Protein AF-A0A7J9DWY0-F1 (afdb_monomer_lite)

pLDDT: mean 72.36, std 13.78, range [49.56, 94.06]

Structure (mmCIF, N/CA/C/O backbone):
data_AF-A0A7J9DWY0-F1
#
_entry.id   AF-A0A7J9DWY0-F1
#
loop_
_atom_site.group_PDB
_atom_site.id
_atom_site.type_symbol
_atom_site.label_atom_id
_atom_site.label_alt_id
_atom_site.label_comp_id
_atom_site.label_asym_id
_atom_site.label_entity_id
_atom_site.label_seq_id
_atom_site.pdbx_PDB_ins_code
_atom_site.Cartn_x
_atom_site.Cartn_y
_atom_site.Cartn_z
_atom_site.occupancy
_atom_site.B_iso_or_equiv
_atom_site.auth_seq_id
_atom_site.auth_comp_id
_atom_site.auth_asym_id
_atom_site.auth_atom_id
_atom_site.pdbx_PDB_model_num
ATOM 1 N N . MET A 1 1 ? -12.719 13.069 16.436 1.00 54.47 1 MET A N 1
ATOM 2 C CA . MET A 1 1 ? -13.058 12.550 15.093 1.00 54.47 1 MET A CA 1
ATOM 3 C C . MET A 1 1 ? -11.903 12.898 14.176 1.00 54.47 1 MET A C 1
ATOM 5 O O . MET A 1 1 ? -11.636 14.086 14.004 1.00 54.47 1 MET A O 1
ATOM 9 N N . THR A 1 2 ? -11.134 11.905 13.731 1.00 70.19 2 THR A N 1
ATOM 10 C CA . THR A 1 2 ? -9.928 12.164 12.927 1.00 70.19 2 THR A CA 1
ATOM 11 C C . THR A 1 2 ? -10.327 12.617 11.520 1.00 70.19 2 THR A C 1
ATOM 13 O O . THR A 1 2 ? -11.442 12.337 11.080 1.00 70.19 2 THR A O 1
ATOM 16 N N . ASN A 1 3 ? -9.455 13.340 10.811 1.00 71.06 3 ASN A N 1
ATOM 17 C CA . ASN A 1 3 ? -9.752 13.79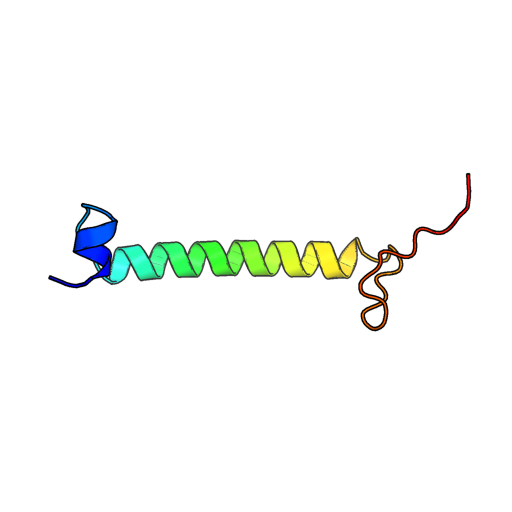9 9.444 1.00 71.06 3 ASN A CA 1
ATOM 18 C C . ASN A 1 3 ? -10.087 12.622 8.510 1.00 71.06 3 ASN A C 1
ATOM 20 O O . ASN A 1 3 ? -10.975 12.735 7.674 1.00 71.06 3 ASN A O 1
ATOM 24 N N . PHE A 1 4 ? -9.477 11.458 8.749 1.00 67.38 4 PHE A N 1
ATOM 25 C CA . PHE A 1 4 ? -9.739 10.229 8.005 1.00 67.38 4 PHE A CA 1
ATOM 26 C C . PHE A 1 4 ? -11.180 9.718 8.166 1.00 67.38 4 PHE A C 1
ATOM 28 O O . PHE A 1 4 ? -11.802 9.304 7.189 1.00 67.38 4 PHE A O 1
ATOM 35 N N . ASP A 1 5 ? -11.741 9.787 9.379 1.00 67.06 5 ASP A N 1
ATOM 36 C CA . ASP A 1 5 ? -13.129 9.374 9.642 1.00 67.06 5 ASP A CA 1
ATOM 37 C C . ASP A 1 5 ? -14.135 10.308 8.951 1.00 67.06 5 ASP A C 1
ATOM 39 O O . ASP A 1 5 ? -15.208 9.871 8.534 1.00 67.06 5 ASP A O 1
ATOM 43 N N . LYS A 1 6 ? -13.781 11.597 8.820 1.00 69.19 6 LYS A N 1
ATOM 44 C CA . LYS A 1 6 ? -14.599 12.601 8.125 1.00 69.19 6 LYS A CA 1
ATOM 45 C C . LYS A 1 6 ? -14.602 12.381 6.611 1.00 69.19 6 LYS A C 1
ATOM 47 O O . LYS A 1 6 ? -15.646 12.524 5.989 1.00 69.19 6 LYS A O 1
ATOM 52 N N . GLU A 1 7 ? -13.461 12.007 6.037 1.00 74.50 7 GLU A N 1
ATOM 53 C CA . GLU A 1 7 ? -13.316 11.764 4.595 1.00 74.50 7 GLU A CA 1
ATOM 54 C C . GLU A 1 7 ? -13.904 10.420 4.153 1.00 74.50 7 GLU A C 1
ATOM 56 O O . GLU A 1 7 ? -14.497 10.320 3.083 1.00 74.50 7 GLU A O 1
ATOM 61 N N . THR A 1 8 ? -13.768 9.372 4.971 1.00 70.81 8 THR A N 1
ATOM 62 C CA . THR A 1 8 ? -14.241 8.025 4.603 1.00 70.81 8 THR A CA 1
ATOM 63 C C . THR A 1 8 ? -15.680 7.731 5.026 1.00 70.81 8 THR A C 1
ATOM 65 O O . THR A 1 8 ? -16.206 6.678 4.656 1.00 70.81 8 THR A O 1
ATOM 68 N N . ILE A 1 9 ? -16.316 8.629 5.799 1.00 68.81 9 ILE A N 1
ATOM 69 C CA . ILE A 1 9 ? -17.661 8.461 6.394 1.00 68.81 9 ILE A CA 1
ATOM 70 C C . ILE A 1 9 ? -17.788 7.080 7.076 1.00 68.81 9 ILE A C 1
ATOM 72 O O . ILE A 1 9 ? -18.837 6.438 7.107 1.00 68.81 9 ILE A O 1
ATOM 76 N N . LYS A 1 10 ? -16.667 6.563 7.584 1.00 67.81 10 LYS A N 1
ATOM 77 C CA . LYS A 1 10 ? -16.546 5.250 8.213 1.00 67.81 10 LYS A CA 1
ATOM 78 C C . LYS A 1 10 ? -15.525 5.358 9.326 1.00 67.81 10 LYS A C 1
ATOM 80 O O . LYS A 1 10 ? -14.369 5.681 9.085 1.00 67.81 10 LYS A O 1
ATOM 85 N N . ALA A 1 11 ? -15.955 5.029 10.539 1.00 72.00 11 ALA A N 1
ATOM 86 C CA . ALA A 1 11 ? -15.062 4.914 11.679 1.00 72.00 11 ALA A CA 1
ATOM 87 C C . ALA A 1 11 ? -14.286 3.595 11.568 1.00 72.00 11 ALA A C 1
ATOM 89 O O . ALA A 1 11 ? -14.785 2.532 11.946 1.00 72.00 11 ALA A O 1
ATOM 90 N N . TYR A 1 12 ? -13.079 3.649 11.007 1.00 74.75 12 TYR A N 1
ATOM 91 C CA . TYR A 1 12 ? -12.183 2.499 11.019 1.00 74.75 12 TYR A CA 1
ATOM 92 C C . TYR A 1 12 ? -11.433 2.451 12.348 1.00 74.75 12 TYR A C 1
ATOM 94 O O . TYR A 1 12 ? -10.776 3.411 12.744 1.00 74.75 12 TYR A O 1
ATOM 102 N N . SER A 1 13 ? -11.468 1.306 13.029 1.00 83.19 13 SER A N 1
ATOM 103 C CA . SER A 1 13 ? -10.602 1.117 14.192 1.00 83.19 13 SER A CA 1
ATOM 104 C C . SER A 1 13 ? -9.139 1.017 13.756 1.00 83.19 13 SER A C 1
ATOM 106 O O . SER A 1 13 ? -8.820 0.521 12.669 1.00 83.19 13 SER A O 1
ATOM 108 N N . GLN A 1 14 ? -8.218 1.410 14.638 1.00 83.62 14 GLN A N 1
ATOM 109 C CA . GLN A 1 14 ? -6.776 1.292 14.394 1.00 83.62 14 GLN A CA 1
ATOM 110 C C . GLN A 1 14 ? -6.374 -0.134 13.971 1.00 83.62 14 GLN A C 1
ATOM 112 O O . GLN A 1 14 ? -5.507 -0.317 13.116 1.00 83.62 14 GLN A O 1
ATOM 117 N N . ARG A 1 15 ? -7.050 -1.156 14.516 1.00 88.06 15 ARG A N 1
ATOM 118 C CA . ARG A 1 15 ? -6.836 -2.565 14.161 1.00 88.06 15 ARG A CA 1
ATOM 119 C C . ARG A 1 15 ? -7.252 -2.876 12.720 1.00 88.06 15 ARG A C 1
ATOM 121 O O . ARG A 1 15 ? -6.546 -3.614 12.041 1.00 88.06 15 ARG A O 1
ATOM 128 N N . GLN A 1 16 ? -8.353 -2.305 12.231 1.00 87.19 16 GLN A N 1
ATOM 129 C CA . GLN A 1 16 ? -8.791 -2.486 10.842 1.00 87.19 16 GLN A CA 1
ATOM 130 C C . GLN A 1 16 ? -7.812 -1.845 9.852 1.00 87.19 16 GLN A C 1
ATOM 132 O O . GLN A 1 16 ? -7.466 -2.470 8.849 1.00 87.19 16 GLN A O 1
ATOM 137 N N . LEU A 1 17 ? -7.315 -0.643 10.158 1.00 87.06 17 LEU A N 1
ATOM 138 C CA . LEU A 1 17 ? -6.299 0.027 9.338 1.00 87.06 17 LEU A CA 1
ATOM 139 C C . LEU A 1 17 ? -4.987 -0.760 9.320 1.00 87.06 17 LEU A C 1
ATOM 141 O O . LEU A 1 17 ? -4.426 -0.993 8.251 1.00 87.06 17 LEU A O 1
ATOM 145 N N . LYS A 1 18 ? -4.540 -1.244 10.485 1.00 89.88 18 LYS A N 1
ATOM 146 C CA . LYS A 1 18 ? -3.344 -2.087 10.593 1.00 89.88 18 LYS A CA 1
ATOM 147 C C . LYS A 1 18 ? -3.476 -3.365 9.761 1.00 89.88 18 LYS A C 1
ATOM 149 O O . LYS A 1 18 ? -2.576 -3.676 8.990 1.00 89.88 18 LYS A O 1
ATOM 154 N N . ASN A 1 19 ? -4.615 -4.053 9.850 1.00 91.50 19 ASN A N 1
ATOM 155 C CA . ASN A 1 19 ? -4.856 -5.272 9.077 1.00 91.50 19 ASN A CA 1
ATOM 156 C C . ASN A 1 19 ? -4.818 -5.015 7.561 1.00 91.50 19 ASN A C 1
ATOM 158 O O . ASN A 1 19 ? -4.204 -5.789 6.828 1.00 91.50 19 ASN A O 1
ATOM 162 N N . ARG A 1 20 ? -5.431 -3.921 7.084 1.00 89.31 20 ARG A N 1
ATOM 163 C CA . ARG A 1 20 ? -5.378 -3.549 5.658 1.00 89.31 20 ARG A CA 1
ATOM 164 C C . ARG A 1 20 ? -3.964 -3.193 5.208 1.00 89.31 20 ARG A C 1
ATOM 166 O O . ARG A 1 20 ? -3.539 -3.622 4.141 1.00 89.31 20 ARG A O 1
ATOM 173 N N . TRP A 1 21 ? -3.226 -2.459 6.033 1.00 90.00 21 TRP A N 1
ATOM 174 C CA . TRP A 1 21 ? -1.835 -2.107 5.762 1.00 90.00 21 TRP A CA 1
ATOM 175 C C . TRP A 1 21 ? -0.923 -3.337 5.682 1.00 90.00 21 TRP A C 1
ATOM 177 O O . TRP A 1 21 ? -0.092 -3.441 4.781 1.00 90.00 21 TRP A O 1
ATOM 187 N N . ASP A 1 22 ? -1.101 -4.298 6.587 1.00 94.06 22 ASP A N 1
ATOM 188 C CA . ASP A 1 22 ? -0.314 -5.530 6.594 1.00 94.06 22 ASP A CA 1
ATOM 189 C C . ASP A 1 22 ? -0.655 -6.440 5.399 1.00 94.06 22 ASP A C 1
ATOM 191 O O . ASP A 1 22 ? 0.246 -7.075 4.844 1.00 94.06 22 ASP A O 1
ATOM 195 N N . ALA A 1 23 ? -1.914 -6.464 4.944 1.00 93.38 23 ALA A N 1
ATOM 196 C CA . ALA A 1 23 ? -2.300 -7.129 3.696 1.00 93.38 23 ALA A CA 1
ATOM 197 C C . ALA A 1 23 ? -1.636 -6.465 2.477 1.00 93.38 23 ALA A C 1
ATOM 199 O O . ALA A 1 23 ? -0.958 -7.140 1.701 1.00 93.38 23 ALA A O 1
ATOM 200 N N . PHE A 1 24 ? -1.714 -5.135 2.380 1.00 92.69 24 PHE A N 1
ATOM 201 C CA . PHE A 1 24 ? -1.097 -4.374 1.293 1.00 92.69 24 PHE A CA 1
ATOM 202 C C . PHE A 1 24 ? 0.424 -4.563 1.240 1.00 92.69 24 PHE A C 1
ATOM 204 O O . PHE A 1 24 ? 1.003 -4.725 0.172 1.00 92.69 24 PHE A O 1
ATOM 211 N N . LYS A 1 25 ? 1.099 -4.630 2.393 1.00 92.81 25 LYS A N 1
ATOM 212 C CA . LYS A 1 25 ? 2.536 -4.938 2.456 1.00 92.81 25 LYS A CA 1
ATOM 213 C C . LYS A 1 25 ? 2.884 -6.308 1.879 1.00 92.81 25 LYS A C 1
ATOM 215 O O . LYS A 1 25 ? 3.940 -6.449 1.256 1.00 92.81 25 LYS A O 1
ATOM 220 N N . LYS A 1 26 ? 2.046 -7.324 2.107 1.00 92.38 26 LYS A N 1
ATOM 221 C CA . LYS A 1 26 ? 2.262 -8.668 1.546 1.00 92.38 26 LYS A CA 1
ATOM 222 C C . LYS A 1 26 ? 2.140 -8.638 0.026 1.00 92.38 26 LYS A C 1
ATOM 224 O O . LYS A 1 26 ? 3.030 -9.147 -0.654 1.00 92.38 26 LYS A O 1
ATOM 229 N N . GLU A 1 27 ? 1.104 -7.981 -0.485 1.00 90.50 27 GLU A N 1
ATOM 230 C CA . GLU A 1 27 ? 0.897 -7.791 -1.924 1.00 90.50 27 GLU A CA 1
ATOM 231 C C . GLU A 1 27 ? 2.021 -6.964 -2.554 1.00 90.50 27 GLU A C 1
ATOM 233 O O . GLU A 1 27 ? 2.577 -7.363 -3.571 1.00 90.50 27 GLU A O 1
ATOM 238 N N . TRP A 1 28 ? 2.466 -5.887 -1.902 1.00 89.12 28 TRP A N 1
ATOM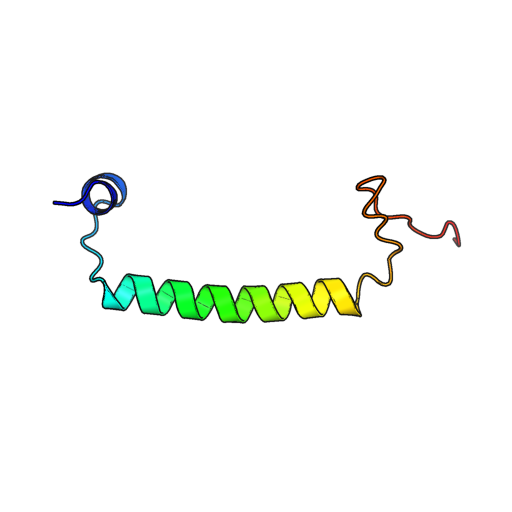 239 C CA . TRP A 1 28 ? 3.604 -5.082 -2.348 1.00 89.12 28 TRP A CA 1
ATOM 240 C C . TRP A 1 28 ? 4.902 -5.889 -2.414 1.00 89.12 28 TRP A C 1
ATOM 242 O O . TRP A 1 28 ? 5.682 -5.752 -3.354 1.00 89.12 28 TRP A O 1
ATOM 252 N N . LYS A 1 29 ? 5.152 -6.768 -1.437 1.00 88.56 29 LYS A N 1
ATOM 253 C CA . LYS A 1 29 ? 6.324 -7.652 -1.452 1.00 88.56 29 LYS A CA 1
ATOM 254 C C . LYS A 1 29 ? 6.248 -8.662 -2.601 1.00 88.56 29 LYS A C 1
ATOM 256 O O . LYS A 1 29 ? 7.274 -8.925 -3.231 1.00 88.56 29 LYS A O 1
ATOM 261 N N . ALA A 1 30 ? 5.060 -9.197 -2.886 1.00 86.56 30 ALA A N 1
ATOM 262 C CA . ALA A 1 30 ? 4.829 -10.071 -4.035 1.00 86.56 30 ALA A CA 1
ATOM 263 C C . ALA A 1 30 ? 5.033 -9.315 -5.356 1.00 86.56 30 ALA A C 1
ATOM 265 O O . ALA A 1 30 ? 5.804 -9.769 -6.197 1.00 86.56 30 ALA A O 1
ATOM 266 N N . TRP A 1 31 ? 4.458 -8.118 -5.487 1.00 84.06 31 TRP A N 1
ATOM 267 C CA . TRP A 1 31 ? 4.645 -7.236 -6.638 1.00 84.06 31 TRP A CA 1
ATOM 268 C C . TRP A 1 31 ? 6.114 -6.867 -6.845 1.00 84.06 31 TRP A C 1
ATOM 270 O O . TRP A 1 31 ? 6.619 -6.981 -7.955 1.00 84.06 31 TRP A O 1
ATOM 280 N N . LYS A 1 32 ? 6.844 -6.510 -5.782 1.00 82.25 32 LYS A N 1
ATOM 281 C CA .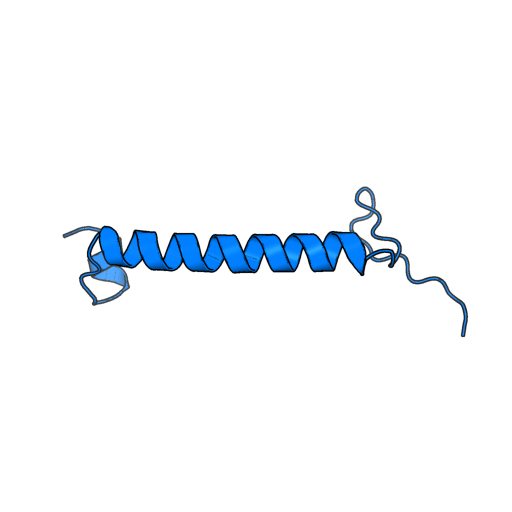 LYS A 1 32 ? 8.281 -6.217 -5.856 1.00 82.25 32 LYS A CA 1
ATOM 282 C C . LYS A 1 32 ? 9.073 -7.438 -6.313 1.00 82.25 32 LYS A C 1
ATOM 284 O O . LYS A 1 32 ? 10.005 -7.285 -7.091 1.00 82.25 32 LYS A O 1
ATOM 289 N N . LYS A 1 33 ? 8.720 -8.642 -5.850 1.00 79.31 33 LYS A N 1
ATOM 290 C CA . LYS A 1 33 ? 9.367 -9.885 -6.292 1.00 79.31 33 LYS A CA 1
ATOM 291 C C . LYS A 1 33 ? 9.080 -10.167 -7.766 1.00 79.31 33 LYS A C 1
ATOM 293 O O . LYS A 1 33 ? 10.019 -10.492 -8.473 1.00 79.31 33 LYS A O 1
ATOM 298 N N . LEU A 1 34 ? 7.840 -10.004 -8.224 1.00 72.06 34 LEU A N 1
ATOM 299 C CA . LEU A 1 34 ? 7.468 -10.153 -9.637 1.00 72.06 34 LEU A CA 1
ATOM 300 C C . LEU A 1 34 ? 8.183 -9.116 -10.501 1.00 72.06 34 LEU A C 1
ATOM 302 O O . LEU A 1 34 ? 8.890 -9.471 -11.431 1.00 72.06 34 LEU A O 1
ATOM 306 N N . LYS A 1 35 ? 8.142 -7.837 -10.120 1.00 68.88 35 LYS A N 1
ATOM 307 C CA . LYS A 1 35 ? 8.924 -6.793 -10.784 1.00 68.88 35 LYS A CA 1
ATOM 308 C C . LYS A 1 35 ? 10.413 -7.129 -10.807 1.00 68.88 35 LYS A C 1
ATOM 310 O O . LYS A 1 35 ? 11.028 -7.018 -11.849 1.00 68.88 35 LYS A O 1
ATOM 315 N N . CYS A 1 36 ? 11.007 -7.592 -9.715 1.00 61.03 36 CYS A N 1
ATOM 316 C CA . CYS A 1 36 ? 12.442 -7.883 -9.701 1.00 61.03 36 CYS A CA 1
ATOM 317 C C . CYS A 1 36 ? 12.829 -9.178 -10.439 1.00 61.03 36 CYS A C 1
ATOM 319 O O . CYS A 1 36 ? 13.991 -9.321 -10.801 1.00 61.03 36 CYS A O 1
ATOM 321 N N . ARG A 1 37 ? 11.900 -10.128 -10.614 1.00 60.88 37 ARG A N 1
ATOM 322 C CA . ARG A 1 37 ? 12.167 -11.463 -11.179 1.00 60.88 37 ARG A CA 1
ATOM 323 C C . ARG A 1 37 ? 11.728 -11.595 -12.641 1.00 60.88 37 ARG A C 1
ATOM 325 O O . ARG A 1 37 ? 12.426 -12.261 -13.389 1.00 60.88 37 ARG A O 1
ATOM 332 N N . ASP A 1 38 ? 10.643 -10.926 -13.031 1.00 49.56 38 ASP A N 1
ATOM 333 C CA . ASP A 1 38 ? 10.119 -10.894 -14.406 1.00 49.56 38 ASP A CA 1
ATOM 334 C C . ASP A 1 38 ? 10.595 -9.656 -15.188 1.00 49.56 38 ASP A C 1
ATOM 336 O O . ASP A 1 38 ? 10.622 -9.671 -16.414 1.00 49.56 38 ASP A O 1
ATOM 340 N N . THR A 1 39 ? 11.029 -8.577 -14.517 1.00 52.25 39 THR A N 1
ATOM 341 C CA . THR A 1 39 ? 11.599 -7.394 -15.202 1.00 52.25 39 THR A CA 1
ATOM 342 C C . THR A 1 39 ? 13.105 -7.557 -15.452 1.00 52.25 39 THR A C 1
ATOM 344 O O . THR A 1 39 ? 13.869 -6.601 -15.357 1.00 52.25 39 THR A O 1
ATOM 347 N N . SER A 1 40 ? 13.531 -8.757 -15.861 1.00 50.62 40 SER A N 1
ATOM 348 C CA . SER A 1 40 ? 14.639 -8.882 -16.823 1.00 50.62 40 SER A CA 1
ATOM 349 C C . SER A 1 40 ? 14.309 -8.200 -18.165 1.00 50.62 40 SER A C 1
ATOM 351 O O . SER A 1 40 ? 15.154 -8.132 -19.047 1.00 50.62 40 SER A O 1
ATOM 353 N N . LEU A 1 41 ? 13.107 -7.630 -18.303 1.00 57.59 41 LEU A N 1
ATOM 354 C CA . LEU A 1 41 ? 12.751 -6.544 -19.216 1.00 57.59 41 LEU A CA 1
ATOM 355 C C . LEU A 1 41 ? 13.530 -5.256 -18.897 1.00 57.59 41 LEU A C 1
ATOM 357 O O . LEU A 1 41 ? 12.934 -4.301 -18.406 1.00 57.59 41 LEU A O 1
ATOM 361 N N . GLY A 1 42 ? 14.851 -5.263 -19.096 1.00 53.78 42 GLY A N 1
ATOM 362 C CA . GLY A 1 42 ? 15.700 -4.081 -19.310 1.00 53.78 42 GLY A CA 1
ATOM 363 C C . GLY A 1 42 ? 15.312 -2.791 -18.579 1.00 53.78 42 GLY A C 1
ATOM 364 O O . GLY A 1 42 ? 15.342 -1.719 -19.178 1.00 53.78 42 GLY A O 1
ATOM 365 N N . TRP A 1 43 ? 14.883 -2.845 -17.312 1.00 63.62 43 TRP A N 1
ATOM 366 C CA . TRP A 1 43 ? 14.409 -1.634 -16.654 1.00 63.62 43 TRP A CA 1
ATOM 367 C C . TRP A 1 43 ? 15.620 -0.777 -16.355 1.00 63.62 43 TRP A C 1
ATOM 369 O O . TRP A 1 43 ? 16.427 -1.111 -15.486 1.00 63.62 43 TRP A O 1
ATOM 379 N N . ASN A 1 44 ? 15.740 0.328 -17.080 1.00 62.16 44 ASN A N 1
ATOM 380 C CA . ASN A 1 44 ? 16.854 1.234 -16.935 1.00 62.16 44 ASN A CA 1
ATOM 381 C C . ASN A 1 44 ? 16.480 2.309 -15.901 1.00 62.16 44 ASN A C 1
ATOM 383 O O . ASN A 1 44 ? 15.746 3.250 -16.228 1.00 62.16 44 ASN A O 1
ATOM 387 N N . PRO A 1 45 ? 16.955 2.215 -14.640 1.00 60.62 45 PRO A N 1
ATOM 388 C CA . PRO A 1 45 ? 16.576 3.160 -13.589 1.00 60.62 45 PRO A CA 1
ATOM 389 C C . PRO A 1 45 ? 17.066 4.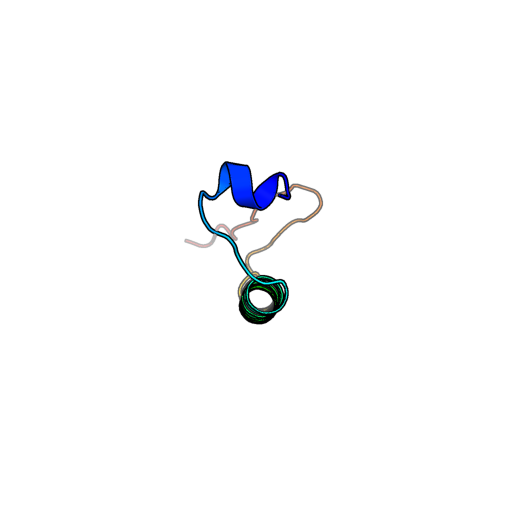585 -13.879 1.00 60.62 45 PRO A C 1
ATOM 391 O O . PRO A 1 45 ? 16.534 5.534 -13.307 1.00 60.62 45 PRO A O 1
ATOM 394 N N . ILE A 1 46 ? 18.044 4.734 -14.781 1.00 64.56 46 ILE A N 1
ATOM 395 C CA . ILE A 1 46 ? 18.608 6.019 -15.201 1.00 64.56 46 ILE A CA 1
ATOM 396 C C . ILE A 1 46 ? 17.677 6.704 -16.206 1.00 64.56 46 ILE A C 1
ATOM 398 O O . ILE A 1 46 ? 17.430 7.902 -16.100 1.00 64.56 46 ILE A O 1
ATOM 402 N N . LYS A 1 47 ? 17.114 5.945 -17.155 1.00 66.88 47 LYS A N 1
ATOM 403 C CA . LYS A 1 47 ? 16.253 6.490 -18.216 1.00 66.88 47 LYS A CA 1
ATOM 404 C C . LYS A 1 47 ? 14.750 6.413 -17.910 1.00 66.88 47 LYS A C 1
ATOM 406 O O . LYS A 1 47 ? 13.953 6.960 -18.669 1.00 66.88 47 LYS A O 1
ATOM 411 N N . ARG A 1 48 ? 14.347 5.748 -16.813 1.00 62.44 48 ARG A N 1
ATOM 412 C CA . ARG A 1 48 ? 12.938 5.451 -16.452 1.00 62.44 48 ARG A CA 1
ATOM 413 C C . ARG A 1 48 ? 12.141 4.815 -17.600 1.00 62.44 48 ARG A C 1
ATOM 415 O O . ARG A 1 48 ? 10.940 5.036 -17.728 1.00 62.44 48 ARG A O 1
ATOM 422 N N . THR A 1 49 ? 1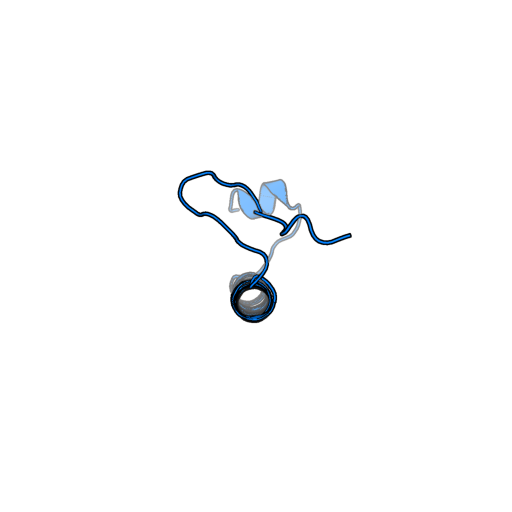2.817 4.043 -18.438 1.00 57.78 49 THR A N 1
ATOM 423 C CA . THR A 1 49 ? 12.251 3.395 -19.621 1.00 57.78 49 THR A CA 1
ATOM 424 C C . THR A 1 49 ? 12.473 1.892 -19.514 1.00 57.78 49 THR A C 1
ATOM 426 O O . THR A 1 49 ? 13.465 1.436 -18.940 1.00 57.78 49 THR A O 1
ATOM 429 N N . VAL A 1 50 ? 11.497 1.126 -20.001 1.00 59.38 50 VAL A N 1
ATOM 430 C CA . VAL A 1 50 ? 11.654 -0.315 -20.203 1.00 59.38 50 VAL A CA 1
ATOM 431 C C . VAL A 1 50 ? 12.439 -0.462 -21.502 1.00 59.38 50 VAL A C 1
ATOM 433 O O . VAL A 1 50 ? 11.890 -0.155 -22.558 1.00 59.38 50 VAL A O 1
ATOM 436 N N . ASP A 1 51 ? 13.702 -0.882 -21.438 1.00 58.09 51 ASP A N 1
ATOM 437 C CA . ASP A 1 51 ? 14.424 -1.305 -22.637 1.00 58.09 51 ASP A CA 1
ATOM 438 C C . ASP A 1 51 ? 13.875 -2.692 -23.017 1.00 58.09 5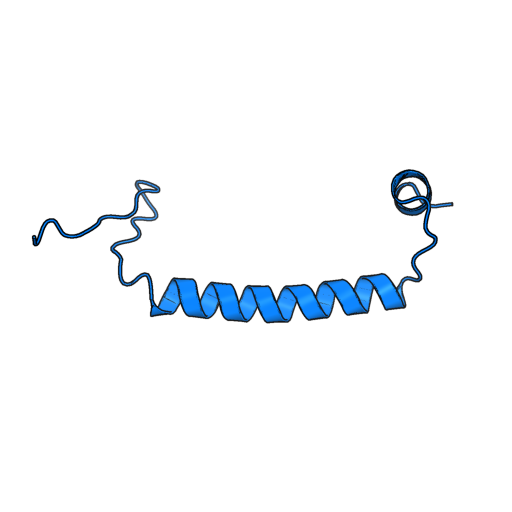1 ASP A C 1
ATOM 440 O O . ASP A 1 51 ? 14.218 -3.716 -22.421 1.00 58.09 51 ASP A O 1
ATOM 444 N N . THR A 1 52 ? 12.934 -2.720 -23.959 1.00 55.84 52 THR A N 1
ATOM 445 C CA . THR A 1 52 ? 12.544 -3.947 -24.659 1.00 55.84 52 THR A CA 1
ATOM 446 C C . THR A 1 52 ? 13.627 -4.272 -25.687 1.00 55.84 52 THR A C 1
ATOM 448 O O . THR A 1 52 ? 13.929 -3.399 -26.502 1.00 55.84 52 THR A O 1
ATOM 451 N N . PRO A 1 53 ? 14.229 -5.476 -25.675 1.00 58.47 53 PRO A N 1
ATOM 452 C CA . PRO A 1 53 ? 15.088 -5.893 -26.774 1.00 58.47 53 PRO A CA 1
ATOM 453 C C . PRO A 1 53 ? 14.258 -5.934 -28.062 1.00 58.47 53 PRO A C 1
ATOM 455 O O . PRO A 1 53 ? 13.166 -6.501 -28.083 1.00 58.47 53 PRO A O 1
ATOM 458 N N . ASP A 1 54 ? 14.770 -5.279 -29.100 1.00 61.31 54 ASP A N 1
ATOM 459 C CA . ASP A 1 54 ? 14.230 -5.281 -30.460 1.00 61.31 54 ASP A CA 1
ATOM 460 C C . ASP A 1 54 ? 14.598 -6.609 -31.132 1.00 61.31 54 ASP A C 1
ATOM 462 O O . ASP A 1 54 ? 15.496 -6.664 -31.962 1.00 61.31 54 ASP A O 1
ATOM 466 N N . ASP A 1 55 ? 13.987 -7.700 -30.677 1.00 58.53 55 ASP A N 1
ATOM 467 C CA . ASP A 1 55 ? 14.085 -8.996 -31.349 1.00 58.53 55 ASP A CA 1
ATOM 468 C C . ASP A 1 55 ? 12.653 -9.469 -31.627 1.00 58.53 55 ASP A C 1
ATOM 470 O O . ASP A 1 55 ? 11.962 -10.008 -30.752 1.00 58.53 55 ASP A O 1
ATOM 474 N N . TRP A 1 56 ? 12.191 -9.131 -32.834 1.00 52.47 56 TRP A N 1
ATOM 475 C CA . TRP A 1 56 ? 10.971 -9.605 -33.486 1.00 52.47 56 TRP A CA 1
ATOM 476 C C . TRP A 1 56 ? 11.345 -10.351 -34.766 1.00 52.47 56 TRP A C 1
ATOM 478 O O . TRP A 1 56 ? 12.270 -9.894 -35.474 1.00 52.47 56 TRP A O 1
#

InterPro domains:
  IPR024752 Myb/SANT-like domain [PF12776] (2-55)

Organism: NCBI:txid34281

Secondary structure (DSSP, 8-state):
--HHHHHHTS---HHHHHHHHHHHHHHHHHHHHHHHHHTTTTEETTTTEE------

Radius of gyration: 18.95 Å; chains: 1; bounding box: 36×25×49 Å

Foldseek 3Di:
DDVVCVVVVDDDDPVNVVVVVVVVVVVVVVVVCCCVPVLVQCCDPVVNDRNHPPDD

Sequence (56 aa):
MTNFDKETIKAYSQRQLKNRWDAFKKEWKAWKKLKCRDTSLGWNPIKRTVDTPDDW